Protein AF-A0A537H5Y2-F1 (afdb_monomer_lite)

Secondary structure (DSSP, 8-state):
----HHHHHHHHHHHHHHHHHHHHHHHHHH-HHHHHHHHHHHHHHHHHHHHHHHHHHHHHHHHHHHHHHHHHHHHHS--SS-----S---TT-B-TTT-PBEEEEETTEEEETTT--EEE--------

pLDDT: mean 73.98, std 17.7, range [34.94, 97.0]

Structure (mmCIF, N/CA/C/O backbone):
data_AF-A0A537H5Y2-F1
#
_entry.id   AF-A0A537H5Y2-F1
#
loop_
_atom_site.group_PDB
_atom_site.id
_atom_site.type_symbol
_atom_site.label_atom_id
_atom_site.label_alt_id
_atom_site.label_comp_id
_atom_site.label_asym_id
_atom_site.label_entity_id
_atom_site.label_seq_id
_atom_site.pdbx_PDB_ins_code
_atom_site.Cartn_x
_atom_site.Cartn_y
_atom_site.Cartn_z
_atom_site.occupancy
_atom_site.B_iso_or_equiv
_atom_site.auth_seq_id
_atom_site.auth_comp_id
_atom_site.auth_asym_id
_atom_site.auth_atom_id
_atom_site.pdbx_PDB_model_num
ATOM 1 N N . MET A 1 1 ? 25.937 -10.493 23.978 1.00 50.34 1 MET A N 1
ATOM 2 C CA . MET A 1 1 ? 24.689 -10.649 23.197 1.00 50.34 1 MET A CA 1
ATOM 3 C C . MET A 1 1 ? 24.976 -11.581 22.030 1.00 50.34 1 MET A C 1
ATOM 5 O O . MET A 1 1 ? 25.644 -11.167 21.094 1.00 50.34 1 MET A O 1
ATOM 9 N N . SER A 1 2 ? 24.573 -12.850 22.110 1.00 69.88 2 SER A N 1
ATOM 10 C CA . SER A 1 2 ? 24.673 -13.773 20.975 1.00 69.88 2 SER A CA 1
ATOM 11 C C . SER A 1 2 ? 23.541 -13.462 19.998 1.00 69.88 2 SER A C 1
ATOM 13 O O . SER A 1 2 ? 22.363 -13.576 20.331 1.00 69.88 2 SER A O 1
ATOM 15 N N . ILE A 1 3 ? 23.891 -13.009 18.797 1.00 72.88 3 ILE A N 1
ATOM 16 C CA . ILE A 1 3 ? 22.919 -12.827 17.720 1.00 72.88 3 ILE A CA 1
ATOM 17 C C . ILE A 1 3 ? 22.401 -14.214 17.326 1.00 72.88 3 ILE A C 1
ATOM 19 O O . ILE A 1 3 ? 23.182 -15.122 17.034 1.00 72.88 3 ILE A O 1
ATOM 23 N N . SER A 1 4 ? 21.079 -14.389 17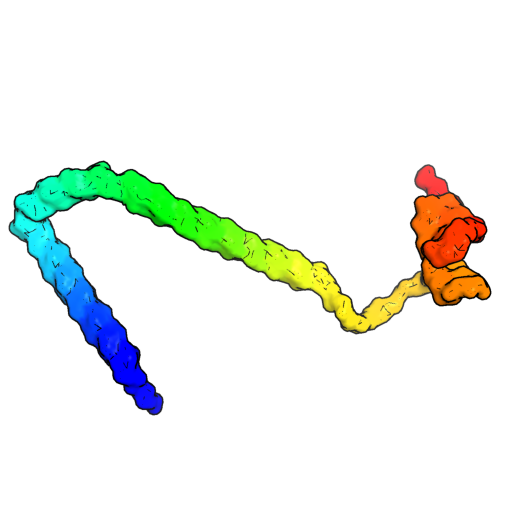.345 1.00 86.94 4 SER A N 1
ATOM 24 C CA . SER A 1 4 ? 20.451 -15.642 16.932 1.00 86.94 4 SER A CA 1
ATOM 25 C C . SER A 1 4 ? 20.734 -15.902 15.453 1.00 86.94 4 SER A C 1
ATOM 27 O O . SER A 1 4 ? 20.619 -14.999 14.622 1.00 86.94 4 SER A O 1
ATOM 29 N N . ARG A 1 5 ? 21.051 -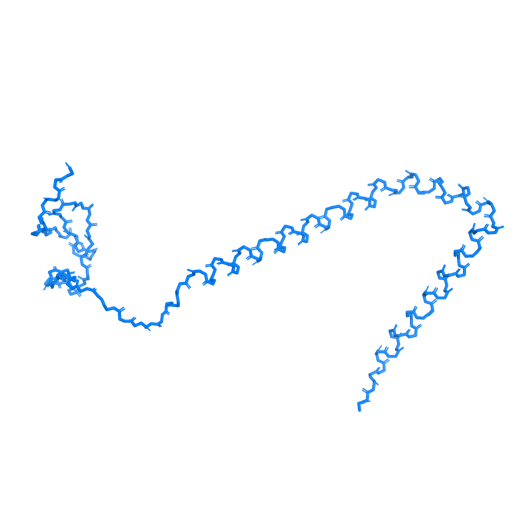17.155 15.104 1.00 85.38 5 ARG A N 1
ATOM 30 C CA . ARG A 1 5 ? 21.220 -17.588 13.704 1.00 85.38 5 ARG A CA 1
ATOM 31 C C . ARG A 1 5 ? 20.003 -17.216 12.853 1.00 85.38 5 ARG A C 1
ATOM 33 O O . ARG A 1 5 ? 20.160 -16.832 11.702 1.00 85.38 5 ARG A O 1
ATOM 40 N N . TYR A 1 6 ? 18.809 -17.247 13.445 1.00 88.38 6 TYR A N 1
ATOM 41 C CA . TYR A 1 6 ? 17.575 -16.811 12.795 1.00 88.38 6 TYR A CA 1
ATOM 42 C C . TYR A 1 6 ? 17.601 -15.323 12.420 1.00 88.38 6 TYR A C 1
ATOM 44 O O . TYR A 1 6 ? 17.256 -14.963 11.302 1.00 88.38 6 TYR A O 1
ATOM 52 N N . THR A 1 7 ? 18.076 -14.455 13.315 1.00 88.06 7 THR A N 1
ATOM 53 C CA . THR A 1 7 ? 18.200 -13.014 13.052 1.00 88.06 7 THR A CA 1
ATOM 54 C C . THR A 1 7 ? 19.189 -12.729 11.921 1.00 88.06 7 THR A C 1
ATOM 56 O O . THR A 1 7 ? 18.934 -11.847 11.106 1.00 88.06 7 THR A O 1
ATOM 59 N N . LEU A 1 8 ? 20.278 -13.501 11.819 1.00 88.62 8 LEU A N 1
ATOM 60 C CA . LEU A 1 8 ? 21.213 -13.398 10.692 1.00 88.62 8 LEU A CA 1
ATOM 61 C C . LEU A 1 8 ? 20.589 -13.860 9.377 1.00 88.62 8 LEU A C 1
ATOM 63 O O . LEU A 1 8 ? 20.768 -13.187 8.370 1.00 88.62 8 LEU A O 1
ATOM 67 N N . LEU A 1 9 ? 19.841 -14.966 9.381 1.00 92.19 9 LEU A N 1
ATOM 68 C CA . LEU A 1 9 ? 19.156 -15.460 8.182 1.00 92.19 9 LEU A CA 1
ATOM 69 C C . LEU A 1 9 ? 18.097 -14.470 7.691 1.00 92.19 9 LEU A C 1
ATOM 71 O O . LEU A 1 9 ? 18.042 -14.173 6.502 1.00 92.19 9 LEU A O 1
ATOM 75 N N . VAL A 1 10 ? 17.307 -13.901 8.604 1.00 93.38 10 VAL A N 1
ATOM 76 C CA . VAL A 1 10 ? 16.326 -12.857 8.277 1.00 93.38 10 VAL A CA 1
ATOM 77 C C . VAL A 1 10 ? 17.022 -11.599 7.758 1.00 93.38 10 VAL A C 1
ATOM 79 O O . VAL A 1 10 ? 16.588 -11.033 6.758 1.00 93.38 10 VAL A O 1
ATOM 82 N N . GLY A 1 11 ? 18.123 -11.181 8.390 1.00 93.81 11 GLY A N 1
ATOM 83 C CA . GLY A 1 11 ? 18.918 -10.041 7.935 1.00 93.81 11 GLY A CA 1
ATOM 84 C C . GLY A 1 11 ? 19.501 -10.258 6.538 1.00 93.81 11 GLY A C 1
ATOM 85 O O . GLY A 1 11 ? 19.364 -9.396 5.676 1.00 93.81 11 GLY A O 1
ATOM 86 N N . ALA A 1 12 ? 20.086 -11.429 6.284 1.00 93.94 12 ALA A N 1
ATOM 87 C CA . ALA A 1 12 ? 20.626 -11.791 4.978 1.00 93.94 12 ALA A CA 1
ATOM 88 C C . ALA A 1 12 ? 19.530 -11.838 3.904 1.00 93.94 12 ALA A C 1
ATOM 90 O O . ALA A 1 12 ? 19.702 -11.256 2.836 1.00 93.94 12 ALA A O 1
ATOM 91 N N . GLN A 1 13 ? 18.380 -12.453 4.199 1.00 95.25 13 GLN A N 1
ATOM 92 C CA . GLN A 1 13 ? 17.245 -12.491 3.277 1.00 95.25 13 GLN A CA 1
ATOM 93 C C . GLN A 1 13 ? 16.733 -11.083 2.954 1.00 95.25 13 GLN A C 1
ATOM 95 O O . GLN A 1 13 ? 16.421 -10.791 1.802 1.00 95.25 13 GLN A O 1
ATOM 100 N N . LEU A 1 14 ? 16.666 -10.199 3.953 1.00 95.81 14 LEU A N 1
ATOM 101 C CA . LEU A 1 14 ? 16.272 -8.808 3.755 1.00 95.81 14 LEU A CA 1
ATOM 102 C C . LEU A 1 14 ? 17.257 -8.081 2.833 1.00 95.81 14 LEU A C 1
ATOM 104 O O . LEU A 1 14 ? 16.821 -7.435 1.885 1.00 95.81 14 LEU A O 1
ATOM 108 N N . VAL A 1 15 ? 18.565 -8.217 3.076 1.00 96.50 15 VAL A N 1
ATOM 109 C CA . VAL A 1 15 ? 19.603 -7.612 2.226 1.00 96.50 15 VAL A CA 1
ATOM 110 C C . VAL A 1 15 ? 19.463 -8.100 0.788 1.00 96.50 15 VAL A C 1
ATOM 112 O O . VAL A 1 15 ? 19.383 -7.276 -0.116 1.00 96.50 15 VAL A O 1
ATOM 115 N N . VAL A 1 16 ? 19.338 -9.414 0.580 1.00 96.94 16 VAL A N 1
ATOM 116 C CA . VAL A 1 16 ? 19.140 -9.997 -0.756 1.00 96.94 16 VAL A CA 1
ATOM 117 C C . VAL A 1 16 ? 17.891 -9.425 -1.423 1.00 96.94 16 VAL A C 1
ATOM 119 O O . VAL A 1 16 ? 17.971 -8.962 -2.557 1.00 96.94 16 VAL A O 1
ATOM 122 N N . ASN A 1 17 ? 16.756 -9.386 -0.721 1.00 97.00 17 ASN A N 1
ATOM 123 C CA . ASN A 1 17 ? 15.506 -8.856 -1.265 1.00 97.00 17 ASN A CA 1
ATOM 124 C C . ASN A 1 17 ? 15.625 -7.374 -1.654 1.00 97.00 17 ASN A C 1
ATOM 126 O O . ASN A 1 17 ? 15.150 -6.981 -2.717 1.00 97.00 17 ASN A O 1
ATOM 130 N N . VAL A 1 18 ? 16.269 -6.553 -0.820 1.00 96.81 18 VAL A N 1
ATOM 131 C CA . VAL A 1 18 ? 16.458 -5.119 -1.088 1.00 96.81 18 VAL A CA 1
ATOM 132 C C . VAL A 1 18 ? 17.399 -4.904 -2.269 1.00 96.81 18 VAL A C 1
ATOM 134 O O . VAL A 1 18 ? 17.089 -4.108 -3.153 1.00 96.81 18 VAL A O 1
ATOM 137 N N . THR A 1 19 ? 18.519 -5.628 -2.329 1.00 97.00 19 THR A N 1
ATOM 138 C CA . THR A 1 19 ? 19.451 -5.555 -3.461 1.00 97.00 19 THR A CA 1
ATOM 139 C C . THR A 1 19 ? 18.771 -5.970 -4.763 1.00 97.00 19 THR A C 1
ATOM 141 O O . THR A 1 19 ? 18.926 -5.294 -5.778 1.00 97.00 19 THR A O 1
ATOM 144 N N . LEU A 1 20 ? 17.971 -7.037 -4.733 1.00 96.88 20 LEU A N 1
ATOM 145 C CA . LEU A 1 20 ? 17.252 -7.535 -5.903 1.00 96.88 20 LEU A CA 1
ATOM 146 C C . LEU A 1 20 ? 16.159 -6.551 -6.352 1.00 96.88 20 LEU A C 1
ATOM 148 O O . LEU A 1 20 ? 16.013 -6.301 -7.546 1.00 96.88 20 LEU A O 1
ATOM 152 N N . ALA A 1 21 ? 15.457 -5.916 -5.409 1.00 95.12 21 ALA A N 1
ATOM 153 C CA . ALA A 1 21 ? 14.488 -4.862 -5.703 1.00 95.12 21 ALA A CA 1
ATOM 154 C C . ALA A 1 21 ? 15.143 -3.616 -6.323 1.00 95.12 21 ALA A C 1
ATOM 156 O O . ALA A 1 21 ? 14.630 -3.082 -7.304 1.00 95.12 21 ALA A O 1
ATOM 157 N N . LEU A 1 22 ? 16.288 -3.173 -5.793 1.00 96.12 22 LEU A N 1
ATOM 158 C CA . LEU A 1 22 ? 17.058 -2.057 -6.355 1.00 96.12 22 LEU A CA 1
ATOM 159 C C . LEU A 1 22 ? 17.540 -2.362 -7.772 1.00 96.12 22 LEU A C 1
ATOM 161 O O . LEU A 1 22 ? 17.448 -1.508 -8.652 1.00 96.12 22 LEU A O 1
ATOM 165 N N . TRP A 1 23 ? 18.024 -3.582 -7.997 1.00 95.69 23 TRP A N 1
ATOM 166 C CA . TRP A 1 23 ? 18.454 -4.020 -9.316 1.00 95.69 23 TRP A CA 1
ATOM 167 C C . TRP A 1 23 ? 17.289 -4.036 -10.315 1.00 95.69 23 TRP A C 1
ATOM 169 O O . TRP A 1 23 ? 17.402 -3.436 -11.381 1.00 95.69 23 TRP A O 1
ATOM 179 N N . LEU A 1 24 ? 16.142 -4.616 -9.941 1.00 93.75 24 LEU A N 1
ATOM 180 C CA . LEU A 1 24 ? 14.924 -4.606 -10.762 1.00 93.75 24 LEU A CA 1
ATOM 181 C C . LEU A 1 24 ? 14.434 -3.186 -11.062 1.00 93.75 24 LEU A C 1
ATOM 183 O O . LEU A 1 24 ? 14.000 -2.907 -12.175 1.00 93.75 24 LEU A O 1
ATOM 187 N N . TYR A 1 25 ? 14.503 -2.285 -10.083 1.00 92.88 25 TYR A N 1
ATOM 188 C CA . TYR A 1 25 ? 14.127 -0.889 -10.276 1.00 92.88 25 TYR A CA 1
ATOM 189 C C . TYR A 1 25 ? 15.064 -0.181 -11.260 1.00 92.88 25 TYR A C 1
ATOM 191 O O . TYR A 1 25 ? 14.613 0.561 -12.132 1.00 92.88 25 TYR A O 1
ATOM 199 N N . ASN A 1 26 ? 16.368 -0.439 -11.158 1.00 94.69 26 ASN A N 1
ATOM 200 C CA . ASN A 1 26 ? 17.334 0.105 -12.099 1.00 94.69 26 ASN A CA 1
ATOM 201 C C . ASN A 1 26 ? 17.105 -0.432 -13.520 1.00 94.69 26 ASN A C 1
ATOM 203 O O . ASN A 1 26 ? 17.128 0.348 -14.470 1.00 94.69 26 ASN A O 1
ATOM 207 N N . GLU A 1 27 ? 16.830 -1.730 -13.663 1.00 93.88 27 GLU A N 1
ATOM 208 C CA . GLU A 1 27 ? 16.480 -2.351 -14.946 1.00 93.88 27 GLU A CA 1
ATOM 209 C C . GLU A 1 27 ? 15.205 -1.728 -15.533 1.00 93.88 27 GLU A C 1
ATOM 211 O O . GLU A 1 27 ? 15.178 -1.334 -16.697 1.00 93.88 27 GLU A O 1
ATOM 216 N N . TYR A 1 28 ? 14.176 -1.527 -14.707 1.00 91.75 28 TYR A N 1
ATOM 217 C CA . TYR A 1 28 ? 12.934 -0.869 -15.107 1.00 91.75 28 TYR A CA 1
ATOM 218 C C . TYR A 1 28 ? 13.156 0.548 -15.662 1.00 91.75 28 TYR A C 1
ATOM 220 O O . TYR A 1 28 ? 12.495 0.944 -16.621 1.00 91.75 28 TYR A O 1
ATOM 228 N N . LEU A 1 29 ? 14.079 1.331 -15.093 1.00 93.25 29 LEU A N 1
ATOM 229 C CA . LEU A 1 29 ? 14.364 2.687 -15.578 1.00 93.25 29 LEU A CA 1
ATOM 230 C C . LEU A 1 29 ? 15.076 2.707 -16.935 1.00 93.25 29 LEU A C 1
ATOM 232 O O . LEU A 1 29 ? 14.859 3.633 -17.714 1.00 93.25 29 LEU A O 1
ATOM 236 N N . HIS A 1 30 ? 15.899 1.699 -17.222 1.00 94.00 30 HIS A N 1
ATOM 237 C CA . HIS A 1 30 ? 16.720 1.653 -18.434 1.00 94.00 30 HIS A CA 1
ATOM 238 C C . HIS A 1 30 ? 16.108 0.797 -19.553 1.00 94.00 30 HIS A C 1
ATOM 240 O O . HIS A 1 30 ? 16.581 0.854 -20.687 1.00 94.00 30 HIS A O 1
ATOM 246 N N . ASN A 1 31 ? 15.046 0.037 -19.267 1.00 92.00 31 ASN A N 1
ATOM 247 C CA . ASN A 1 31 ? 14.413 -0.868 -20.218 1.00 92.00 31 ASN A CA 1
ATOM 248 C C . ASN A 1 31 ? 12.957 -0.453 -20.536 1.00 92.00 31 ASN A C 1
ATOM 250 O O . ASN A 1 31 ? 12.041 -0.744 -19.757 1.00 92.00 31 ASN A O 1
ATOM 254 N N . PRO A 1 32 ? 12.694 0.179 -21.699 1.00 90.62 32 PRO A N 1
ATOM 255 C CA . PRO A 1 32 ? 11.365 0.696 -22.038 1.00 90.62 32 PRO A CA 1
ATOM 256 C C . PRO A 1 32 ? 10.309 -0.406 -22.228 1.00 90.62 32 PRO A C 1
ATOM 258 O O . PRO A 1 32 ? 9.124 -0.174 -21.988 1.00 90.62 32 PRO A O 1
ATOM 261 N N . PHE A 1 33 ? 10.711 -1.625 -22.601 1.00 90.56 33 PHE A N 1
ATOM 262 C CA . PHE A 1 33 ? 9.783 -2.755 -22.730 1.00 90.56 33 PHE A CA 1
ATOM 263 C C . PHE A 1 33 ? 9.207 -3.168 -21.376 1.00 90.56 33 PHE A C 1
ATOM 265 O O . PHE A 1 33 ? 8.014 -3.454 -21.258 1.00 90.56 33 PHE A O 1
ATOM 272 N N . MET A 1 34 ? 10.042 -3.147 -20.336 1.00 87.06 34 MET A N 1
ATOM 273 C CA . MET A 1 34 ? 9.626 -3.482 -18.978 1.00 87.06 34 MET A CA 1
ATOM 274 C C . MET A 1 34 ? 8.646 -2.438 -18.423 1.00 87.06 34 MET A C 1
ATOM 276 O O . MET A 1 34 ? 7.695 -2.797 -17.730 1.00 87.06 34 MET A O 1
ATOM 280 N N . GLN A 1 35 ? 8.822 -1.165 -18.796 1.00 88.56 35 GLN A N 1
ATOM 281 C CA . GLN A 1 35 ? 7.901 -0.078 -18.447 1.00 88.56 35 GLN A CA 1
ATOM 282 C C . GLN A 1 35 ? 6.524 -0.246 -19.087 1.00 88.56 35 GLN A C 1
ATOM 284 O O . GLN A 1 35 ? 5.510 -0.147 -18.396 1.00 88.56 35 GLN A O 1
ATOM 289 N N . ALA A 1 36 ? 6.479 -0.543 -20.389 1.00 89.81 36 ALA A N 1
ATOM 290 C CA . ALA A 1 36 ? 5.224 -0.770 -21.104 1.00 89.81 36 ALA A CA 1
ATOM 291 C C . ALA A 1 36 ? 4.464 -1.997 -20.569 1.00 89.81 36 ALA A C 1
ATOM 293 O O . ALA A 1 36 ? 3.245 -1.968 -20.412 1.00 89.81 36 ALA A O 1
ATOM 294 N N . TYR A 1 37 ? 5.187 -3.066 -20.233 1.00 87.38 37 TYR A N 1
ATOM 295 C CA . TYR A 1 37 ? 4.599 -4.262 -19.636 1.00 87.38 37 TYR A CA 1
ATOM 296 C C . TYR A 1 37 ? 4.046 -3.997 -18.226 1.00 87.38 37 TYR A C 1
ATOM 298 O O . TYR A 1 37 ? 2.905 -4.349 -17.924 1.00 87.38 37 TYR A O 1
ATOM 306 N N . MET A 1 38 ? 4.818 -3.325 -17.364 1.00 86.62 38 MET A N 1
ATOM 307 C CA . MET A 1 38 ? 4.379 -3.006 -16.003 1.00 86.62 38 MET A CA 1
ATOM 308 C C . MET A 1 38 ? 3.224 -2.015 -15.962 1.00 86.62 38 MET A C 1
ATOM 310 O O . MET A 1 38 ? 2.372 -2.159 -15.096 1.00 86.62 38 MET A O 1
ATOM 314 N N . SER A 1 39 ? 3.155 -1.030 -16.859 1.00 84.94 39 SER A N 1
ATOM 315 C CA . SER A 1 39 ? 2.028 -0.088 -16.881 1.00 84.94 39 SER A CA 1
ATOM 316 C C . SER A 1 39 ? 0.712 -0.784 -17.242 1.00 84.94 39 SER A C 1
ATOM 318 O O . SER A 1 39 ? -0.316 -0.510 -16.622 1.00 84.94 39 SER A O 1
ATOM 320 N N . SER A 1 40 ? 0.757 -1.749 -18.167 1.00 85.38 40 SER A N 1
ATOM 321 C CA . SER A 1 40 ? -0.391 -2.591 -18.507 1.00 85.38 40 SER A CA 1
ATOM 322 C C . SER A 1 40 ? -0.786 -3.546 -17.381 1.00 85.38 40 SER A C 1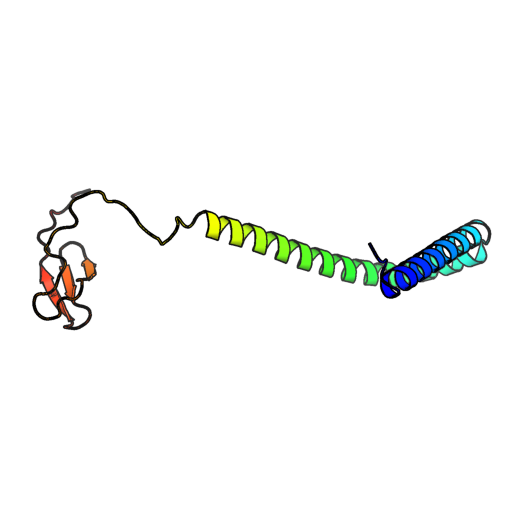
ATOM 324 O O . SER A 1 40 ? -1.965 -3.838 -17.221 1.00 85.38 40 SER A O 1
ATOM 326 N N . LEU A 1 41 ? 0.169 -4.069 -16.615 1.00 85.19 41 LEU A N 1
ATOM 327 C CA . LEU A 1 41 ? -0.146 -4.921 -15.468 1.00 85.19 41 LEU A CA 1
ATOM 328 C C . LEU A 1 41 ? -0.672 -4.110 -14.288 1.00 85.19 41 LEU A C 1
ATOM 330 O O . LEU A 1 41 ? -1.644 -4.503 -13.645 1.00 85.19 41 LEU A O 1
ATOM 334 N N . TRP A 1 42 ? -0.062 -2.956 -14.020 1.00 81.50 42 TRP A N 1
ATOM 335 C CA . TRP A 1 42 ? -0.485 -2.072 -12.947 1.00 81.50 42 TRP A CA 1
ATOM 336 C C . TRP A 1 42 ? -1.891 -1.544 -13.168 1.00 81.50 42 TRP A C 1
ATOM 338 O O . TRP A 1 42 ? -2.620 -1.453 -12.191 1.00 81.50 42 TRP A O 1
ATOM 348 N N . SER A 1 43 ? -2.308 -1.251 -14.401 1.00 77.81 43 SER A N 1
ATOM 349 C CA . SER A 1 43 ? -3.683 -0.809 -14.671 1.00 77.81 43 SER A CA 1
ATOM 350 C C . SER A 1 43 ? -4.733 -1.870 -14.320 1.00 77.81 43 SER A C 1
ATOM 352 O O . SER A 1 43 ? -5.827 -1.519 -13.882 1.00 77.81 43 SER A O 1
ATOM 354 N N . VAL A 1 44 ? -4.389 -3.154 -14.450 1.00 85.38 44 VAL A N 1
ATOM 355 C CA . VAL A 1 44 ? -5.267 -4.283 -14.110 1.00 85.38 44 VAL A CA 1
ATOM 356 C C . VAL A 1 44 ? -5.252 -4.573 -12.608 1.00 85.38 44 VAL A C 1
ATOM 358 O O . VAL A 1 44 ? -6.290 -4.863 -12.024 1.00 85.38 44 VAL A O 1
ATOM 361 N N . ILE A 1 45 ? -4.086 -4.466 -11.968 1.00 84.06 45 ILE A N 1
ATOM 362 C CA . ILE A 1 45 ? -3.874 -4.911 -10.583 1.00 84.06 45 ILE A CA 1
ATOM 363 C C . ILE A 1 45 ? -4.138 -3.793 -9.549 1.00 84.06 45 ILE A C 1
ATOM 365 O O . ILE A 1 45 ? -4.536 -4.088 -8.419 1.00 84.06 45 ILE A O 1
ATOM 369 N N . TRP A 1 46 ? -3.969 -2.506 -9.900 1.00 80.81 46 TRP A N 1
ATOM 370 C CA . TRP A 1 46 ? -4.176 -1.367 -8.979 1.00 80.81 46 TRP A CA 1
ATOM 371 C C . TRP A 1 46 ? -5.527 -1.383 -8.246 1.00 80.81 46 TRP A C 1
ATOM 373 O O . TRP A 1 46 ? -5.544 -1.140 -7.034 1.00 80.81 46 TRP A O 1
ATOM 383 N N . PRO A 1 47 ? -6.659 -1.661 -8.925 1.00 79.50 47 PRO A N 1
ATOM 384 C CA . PRO A 1 47 ? -7.968 -1.695 -8.279 1.00 79.50 47 PRO A CA 1
ATOM 385 C C . PRO A 1 47 ? -8.069 -2.767 -7.188 1.00 79.50 47 PRO A C 1
ATOM 387 O O . PRO A 1 47 ? -8.612 -2.514 -6.117 1.00 79.50 47 PRO A O 1
ATOM 390 N N . GLU A 1 48 ? -7.502 -3.952 -7.410 1.00 78.88 48 GLU A N 1
ATOM 391 C CA . GLU A 1 48 ? -7.567 -5.036 -6.425 1.00 78.88 48 GLU A CA 1
ATOM 392 C C . GLU A 1 48 ? -6.660 -4.759 -5.224 1.00 78.88 48 GLU A C 1
ATOM 394 O O . GLU A 1 48 ? -7.080 -4.888 -4.071 1.00 78.88 48 GLU A O 1
ATOM 399 N N . VAL A 1 49 ? -5.430 -4.303 -5.484 1.00 84.12 49 VAL A N 1
ATOM 400 C CA . VAL A 1 49 ? -4.457 -3.979 -4.432 1.00 84.12 49 VAL A CA 1
ATOM 401 C C . VAL A 1 49 ? -4.955 -2.834 -3.554 1.00 84.12 49 VAL A C 1
ATOM 403 O O . VAL A 1 49 ? -4.811 -2.892 -2.332 1.00 84.12 49 VAL A O 1
ATOM 406 N N . THR A 1 50 ? -5.582 -1.811 -4.138 1.00 83.88 50 THR A N 1
ATOM 407 C CA . THR A 1 50 ? -6.146 -0.698 -3.360 1.00 83.88 50 THR A CA 1
ATOM 408 C C . THR A 1 50 ? -7.306 -1.098 -2.490 1.00 83.88 50 THR A C 1
ATOM 410 O O . THR A 1 50 ? -7.358 -0.676 -1.337 1.00 83.88 50 THR A O 1
ATOM 413 N N . VAL A 1 51 ? -8.233 -1.896 -3.016 1.00 86.31 51 VAL A N 1
ATOM 414 C CA . VAL A 1 51 ? -9.375 -2.374 -2.239 1.00 86.31 51 VAL A CA 1
ATOM 415 C C . VAL A 1 51 ? -8.880 -3.239 -1.084 1.00 86.31 51 VAL A C 1
ATOM 417 O O . VAL A 1 51 ? -9.260 -2.998 0.061 1.00 86.31 51 VAL A O 1
ATOM 420 N N . ALA A 1 52 ? -7.966 -4.176 -1.344 1.00 84.75 52 ALA A N 1
ATOM 421 C CA . ALA A 1 52 ? -7.395 -5.029 -0.307 1.00 84.75 52 ALA A CA 1
ATOM 422 C C . ALA A 1 52 ? -6.650 -4.217 0.769 1.00 84.75 52 ALA A C 1
ATOM 424 O O . ALA A 1 52 ? -6.900 -4.390 1.964 1.00 84.75 52 ALA A O 1
ATOM 425 N N . ALA A 1 53 ? -5.782 -3.285 0.365 1.00 86.81 53 ALA A N 1
ATOM 426 C CA . ALA A 1 53 ? -5.054 -2.424 1.294 1.00 86.81 53 ALA A CA 1
ATOM 427 C C . ALA A 1 53 ? -5.996 -1.494 2.073 1.00 86.81 53 ALA A C 1
ATOM 429 O O . ALA A 1 53 ? -5.839 -1.333 3.282 1.00 86.81 53 ALA A O 1
ATOM 430 N N . GLY A 1 54 ? -7.008 -0.929 1.412 1.00 87.50 54 GLY A N 1
ATOM 431 C CA . GLY A 1 54 ? -8.019 -0.073 2.027 1.00 87.50 54 GLY A CA 1
ATOM 432 C C . GLY A 1 54 ? -8.841 -0.807 3.083 1.00 87.50 54 GLY A C 1
ATOM 433 O O . GLY A 1 54 ? -9.042 -0.277 4.175 1.00 87.50 54 GLY A O 1
ATOM 434 N N . ILE A 1 55 ? -9.248 -2.051 2.810 1.00 90.12 55 ILE A N 1
ATOM 435 C CA . ILE A 1 55 ? -9.940 -2.906 3.784 1.00 90.12 55 ILE A CA 1
ATOM 436 C C . ILE A 1 55 ? -9.022 -3.204 4.969 1.00 90.12 55 ILE A C 1
ATOM 438 O O . ILE A 1 55 ? -9.429 -3.014 6.113 1.00 90.12 55 ILE A O 1
ATOM 442 N N . LEU A 1 56 ? -7.776 -3.617 4.724 1.00 91.19 56 LEU A N 1
ATOM 443 C CA . LEU A 1 56 ? -6.827 -3.928 5.796 1.00 91.19 56 LEU A CA 1
ATOM 444 C C . LEU A 1 56 ? -6.549 -2.714 6.688 1.00 91.19 56 LEU A C 1
ATOM 446 O O . LEU A 1 56 ? -6.601 -2.826 7.913 1.00 91.19 56 LEU A O 1
ATOM 450 N N . VAL A 1 57 ? -6.316 -1.543 6.092 1.00 91.50 57 VAL A N 1
ATOM 451 C CA . VAL A 1 57 ? -6.104 -0.288 6.825 1.00 91.50 57 VAL A CA 1
ATOM 452 C C . VAL A 1 57 ? -7.374 0.135 7.563 1.00 91.50 57 VAL A C 1
ATOM 454 O O . VAL A 1 57 ? -7.291 0.552 8.717 1.00 91.50 57 VAL A O 1
ATOM 457 N N . GLY A 1 58 ? -8.551 -0.014 6.954 1.00 90.31 58 GLY A N 1
ATOM 458 C CA . GLY A 1 58 ? -9.837 0.285 7.586 1.00 90.31 58 GLY A CA 1
ATOM 459 C C . GLY A 1 58 ? -10.128 -0.614 8.790 1.00 90.31 58 GLY A C 1
ATOM 460 O O . GLY A 1 58 ? -10.520 -0.125 9.852 1.00 90.31 58 GLY A O 1
ATOM 461 N N . VAL A 1 59 ? -9.875 -1.918 8.672 1.00 91.94 59 VAL A N 1
ATOM 462 C CA . VAL A 1 59 ? -10.029 -2.896 9.761 1.00 91.94 59 VAL A CA 1
ATOM 463 C C . VAL A 1 59 ? -9.014 -2.630 10.873 1.00 9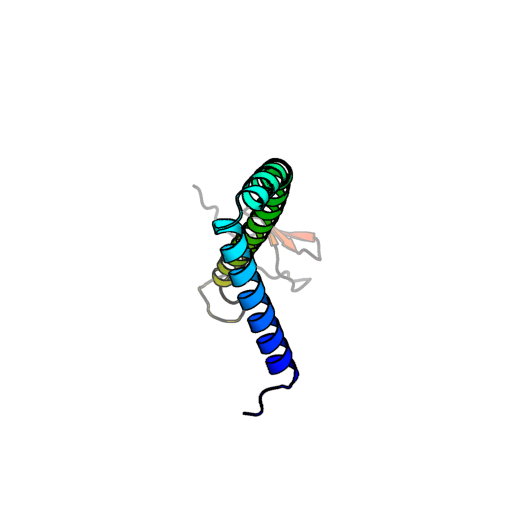1.94 59 VAL A C 1
ATOM 465 O O . VAL A 1 59 ? -9.388 -2.547 12.041 1.00 91.94 59 VAL A O 1
ATOM 468 N N . ALA A 1 60 ? -7.742 -2.416 10.535 1.00 90.56 60 ALA A N 1
ATOM 469 C CA . ALA A 1 60 ? -6.715 -2.096 11.523 1.00 90.56 60 ALA A CA 1
ATOM 470 C C . ALA A 1 60 ? -7.003 -0.763 12.235 1.00 90.56 60 ALA A C 1
ATOM 472 O O . ALA A 1 60 ? -6.881 -0.666 13.457 1.00 90.56 60 ALA A O 1
ATOM 473 N N . GLY A 1 61 ? -7.433 0.256 11.488 1.00 88.75 61 GLY A N 1
ATOM 474 C CA . GLY A 1 61 ? -7.771 1.577 12.008 1.00 88.75 61 GLY A CA 1
ATOM 475 C C . GLY A 1 61 ? -8.995 1.554 12.921 1.00 88.75 61 GLY A C 1
ATOM 476 O O . GLY A 1 61 ? -8.954 2.117 14.016 1.00 88.75 61 GLY A O 1
ATOM 477 N N . SER A 1 62 ? -10.060 0.859 12.518 1.00 85.44 62 SER A N 1
ATOM 478 C CA . SER A 1 62 ? -11.269 0.695 13.335 1.00 85.44 62 SER A CA 1
ATOM 479 C C . SER A 1 62 ? -10.997 -0.109 14.607 1.00 85.44 62 SER A C 1
ATOM 481 O O . SER A 1 62 ? -11.419 0.308 15.687 1.00 85.44 62 SER A O 1
ATOM 483 N N . LEU A 1 63 ? -10.208 -1.183 14.526 1.00 88.81 63 LEU A N 1
ATOM 484 C CA . LEU A 1 63 ? -9.783 -1.956 15.693 1.00 88.81 63 LEU A CA 1
ATOM 485 C C . LEU A 1 63 ? -8.904 -1.127 16.643 1.00 88.81 63 LEU A C 1
ATOM 487 O O . LEU A 1 63 ? -9.106 -1.141 17.858 1.00 88.81 63 LEU A O 1
ATOM 491 N N . ALA A 1 64 ? -7.960 -0.348 16.110 1.00 88.38 64 ALA A N 1
ATOM 492 C CA . ALA A 1 64 ? -7.119 0.540 16.909 1.00 88.38 64 ALA A CA 1
ATOM 493 C C . ALA A 1 64 ? -7.937 1.655 17.588 1.00 88.38 64 ALA A C 1
ATOM 495 O O . ALA A 1 64 ? -7.701 1.976 18.758 1.00 88.38 64 ALA A O 1
ATOM 496 N N . ALA A 1 65 ? -8.919 2.228 16.886 1.00 82.69 65 ALA A N 1
ATOM 497 C CA . ALA A 1 65 ? -9.835 3.223 17.436 1.00 82.69 65 ALA A CA 1
ATOM 498 C C . ALA A 1 65 ? -10.732 2.626 18.532 1.00 82.69 65 ALA A C 1
ATOM 500 O O . ALA A 1 65 ? -10.885 3.234 19.595 1.00 82.69 65 ALA A O 1
ATOM 501 N N . TYR A 1 66 ? -11.256 1.416 18.315 1.00 86.88 66 TYR A N 1
ATOM 502 C CA . TYR A 1 66 ? -12.029 0.674 19.306 1.00 86.88 66 TYR A CA 1
ATOM 503 C C . TYR A 1 66 ? -11.205 0.394 20.567 1.00 86.88 66 TYR A C 1
ATOM 505 O O . TYR A 1 66 ? -11.638 0.744 21.664 1.00 86.88 66 TYR A O 1
ATOM 513 N N . ASN A 1 67 ? -9.981 -0.123 20.426 1.00 83.19 67 ASN A N 1
ATOM 514 C CA . ASN A 1 67 ? -9.091 -0.400 21.556 1.00 83.19 67 ASN A CA 1
ATOM 515 C C . ASN A 1 67 ? -8.755 0.871 22.352 1.00 83.19 67 ASN A C 1
ATOM 517 O O . ASN A 1 67 ? -8.807 0.861 23.582 1.00 83.19 67 ASN A O 1
ATOM 521 N N . ARG A 1 68 ? -8.487 1.998 21.675 1.00 79.38 68 ARG A N 1
ATOM 522 C CA . ARG A 1 68 ? -8.273 3.298 22.339 1.00 79.38 68 ARG A CA 1
ATOM 523 C C . ARG A 1 68 ? -9.520 3.788 23.078 1.00 79.38 68 ARG A C 1
ATOM 525 O O . ARG A 1 68 ? -9.403 4.302 24.190 1.00 79.38 68 ARG A O 1
ATOM 532 N N . GLY A 1 69 ? -10.704 3.643 22.484 1.00 78.19 69 GLY A N 1
ATOM 533 C CA . GLY A 1 69 ? -11.978 4.022 23.100 1.00 78.19 69 GLY A CA 1
ATOM 534 C C . GLY A 1 69 ? -12.343 3.147 24.302 1.00 78.19 69 GLY A C 1
ATOM 535 O O . GLY A 1 69 ? -12.775 3.666 25.332 1.00 78.19 69 GLY A O 1
ATOM 536 N N . HIS A 1 70 ? -12.111 1.839 24.199 1.00 74.00 70 HIS A N 1
ATOM 537 C CA . HIS A 1 70 ? -12.324 0.868 25.269 1.00 74.00 70 HIS A CA 1
ATOM 538 C C . HIS A 1 70 ? -11.378 1.121 26.450 1.00 74.00 70 HIS A C 1
ATOM 540 O O . HIS A 1 70 ? -11.836 1.232 27.584 1.00 74.00 70 HIS A O 1
ATOM 546 N N . LEU A 1 71 ? -10.084 1.342 26.190 1.00 65.06 71 LEU A N 1
ATOM 547 C CA . LEU A 1 71 ? -9.112 1.732 27.218 1.00 65.06 71 LEU A CA 1
ATOM 548 C C . LEU A 1 71 ? -9.496 3.052 27.895 1.00 65.06 71 LEU A C 1
ATOM 550 O O . LEU A 1 71 ? -9.471 3.139 29.117 1.00 65.06 71 LEU A O 1
ATOM 554 N N . ARG A 1 72 ? -9.929 4.066 27.134 1.00 66.12 72 ARG A N 1
ATOM 555 C CA . ARG A 1 72 ? -10.415 5.329 27.718 1.00 66.12 72 ARG A CA 1
ATOM 556 C C . ARG A 1 72 ? -11.654 5.146 28.593 1.00 66.12 72 ARG A C 1
ATOM 558 O O . ARG A 1 72 ? -11.788 5.875 29.571 1.00 66.12 72 ARG A O 1
ATOM 565 N N . ARG A 1 73 ? -12.550 4.208 28.264 1.00 63.28 73 ARG A N 1
ATOM 566 C CA . ARG A 1 73 ? -13.698 3.872 29.121 1.00 63.28 73 ARG A CA 1
ATOM 567 C C . ARG A 1 73 ? -13.259 3.140 30.382 1.00 63.28 73 ARG A C 1
ATOM 569 O O . ARG A 1 73 ? -13.712 3.536 31.444 1.00 63.28 73 ARG A O 1
ATOM 576 N N . LEU A 1 74 ? -12.351 2.167 30.282 1.00 62.41 74 LEU A N 1
ATOM 577 C CA . LEU A 1 74 ? -11.795 1.452 31.437 1.00 62.41 74 LEU A CA 1
ATOM 578 C C . LEU A 1 74 ? -11.041 2.385 32.397 1.00 62.41 74 LEU A C 1
ATOM 580 O O . LEU A 1 74 ? -11.230 2.285 33.599 1.00 62.41 74 LEU A O 1
ATOM 584 N N . ILE A 1 75 ? -10.256 3.335 31.880 1.00 62.12 75 ILE A N 1
ATOM 585 C CA . ILE A 1 75 ? -9.519 4.319 32.695 1.00 62.12 75 ILE A CA 1
ATOM 586 C C . ILE A 1 75 ? -10.468 5.331 33.368 1.00 62.12 75 ILE A C 1
ATOM 588 O O . ILE A 1 75 ? -10.158 5.852 34.434 1.00 62.12 75 ILE A O 1
ATOM 592 N N . LYS A 1 76 ? -11.633 5.614 32.765 1.00 60.75 76 LYS A N 1
ATOM 593 C CA . LYS A 1 76 ? -12.679 6.459 33.371 1.00 60.75 76 LYS A CA 1
ATOM 594 C C . LYS A 1 76 ? -13.588 5.714 34.349 1.00 60.75 76 LYS A C 1
ATOM 596 O O . LYS A 1 76 ? -14.380 6.375 35.018 1.00 60.75 76 LYS A O 1
ATOM 601 N N . VAL A 1 77 ? -13.499 4.386 34.445 1.00 52.91 77 VAL A N 1
ATOM 602 C CA . VAL A 1 77 ? -14.113 3.661 35.559 1.00 52.91 77 VAL A CA 1
ATOM 603 C C . VAL A 1 77 ? -13.192 3.867 36.766 1.00 52.91 77 VAL A C 1
ATOM 605 O O . VAL A 1 77 ? -12.046 3.421 36.718 1.00 52.91 77 VAL A O 1
ATOM 608 N N . PRO A 1 78 ? -13.625 4.568 37.831 1.00 48.72 78 PRO A N 1
ATOM 609 C CA . PRO A 1 78 ? -12.832 4.638 39.050 1.00 48.72 78 PRO A CA 1
ATOM 610 C C . PRO A 1 78 ? -12.604 3.209 39.565 1.00 48.72 78 PRO A C 1
ATOM 612 O O . PRO A 1 78 ? -13.484 2.359 39.390 1.00 48.72 78 PRO A O 1
ATOM 615 N N . PRO A 1 79 ? -11.440 2.916 40.166 1.00 44.72 79 PRO A N 1
ATOM 616 C CA . PRO A 1 79 ? -11.113 1.573 40.613 1.00 44.72 79 PRO A CA 1
ATOM 617 C C . PRO A 1 79 ? -12.224 1.071 41.537 1.00 44.72 79 PRO A C 1
ATOM 619 O O . PRO A 1 79 ? -12.498 1.654 42.586 1.00 44.72 79 PRO A O 1
ATOM 622 N N . GLN A 1 80 ? -12.887 -0.015 41.136 1.00 50.97 80 GLN A N 1
ATOM 623 C CA . GLN A 1 80 ? -13.705 -0.809 42.043 1.00 50.97 80 GLN A CA 1
ATOM 624 C C . GLN A 1 80 ? -12.752 -1.49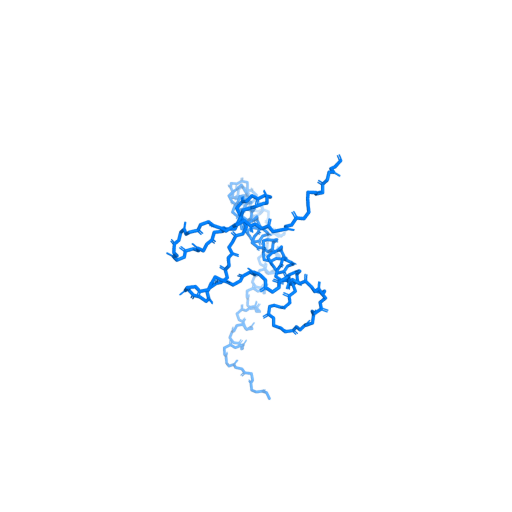0 43.027 1.00 50.97 80 GLN A C 1
ATOM 626 O O . GLN A 1 80 ? -12.303 -2.612 42.818 1.00 50.97 80 GLN A O 1
ATOM 631 N N . GLY A 1 81 ? -12.383 -0.750 44.066 1.00 46.47 81 GLY A N 1
ATOM 632 C CA . GLY A 1 81 ? -11.429 -1.180 45.073 1.00 46.47 81 GLY A CA 1
ATOM 633 C C . GLY A 1 81 ? -11.143 -0.055 46.056 1.00 46.47 81 GLY A C 1
ATOM 634 O O . GLY A 1 81 ? -10.150 0.638 45.908 1.00 46.47 81 GLY A O 1
ATOM 635 N N . MET A 1 82 ? -12.030 0.080 47.048 1.00 40.84 82 MET A N 1
ATOM 636 C CA . MET A 1 82 ? -11.828 0.764 48.336 1.00 40.84 82 MET A CA 1
ATOM 637 C C . MET A 1 82 ? -11.447 2.258 48.315 1.00 40.84 82 MET A C 1
ATOM 639 O O . MET A 1 82 ? -10.287 2.613 48.164 1.00 40.84 82 MET A O 1
ATOM 643 N N . ALA A 1 83 ? -12.398 3.133 48.663 1.00 36.78 83 ALA A N 1
ATOM 644 C CA . ALA A 1 83 ? -12.549 3.680 50.025 1.00 36.78 83 ALA A CA 1
ATOM 645 C C . ALA A 1 83 ? -13.335 5.009 50.034 1.00 36.78 83 ALA A C 1
ATOM 647 O O . ALA A 1 83 ? -13.183 5.834 49.143 1.00 36.78 83 ALA A O 1
ATOM 648 N N . GLN A 1 84 ? -14.097 5.195 51.123 1.00 35.22 84 GLN A N 1
ATOM 649 C CA . GLN A 1 84 ? -14.619 6.461 51.672 1.00 35.22 84 GLN A CA 1
ATOM 650 C C . GLN A 1 84 ? -15.723 7.145 50.838 1.00 35.22 84 GLN A C 1
ATOM 652 O O . GLN A 1 84 ? -15.504 7.662 49.757 1.00 35.22 84 GLN A O 1
ATOM 657 N N . GLY A 1 85 ? -16.985 7.155 51.262 1.00 41.41 85 GLY A N 1
ATOM 658 C CA . GLY A 1 85 ? -17.435 7.546 52.595 1.00 41.41 85 GLY A CA 1
ATOM 659 C C . GLY A 1 85 ? -17.930 8.990 52.534 1.00 41.41 85 GLY A C 1
ATOM 660 O O . GLY A 1 85 ? -17.158 9.911 52.762 1.00 41.41 85 GLY A O 1
ATOM 661 N N . ALA A 1 86 ? -19.210 9.174 52.213 1.00 34.94 86 ALA A N 1
ATOM 662 C CA . ALA A 1 86 ? -19.973 10.402 52.434 1.00 34.94 86 ALA A CA 1
ATOM 663 C C . ALA A 1 86 ? -21.468 10.013 52.495 1.00 34.94 86 ALA A C 1
ATOM 665 O O . ALA A 1 86 ? -21.857 8.992 51.927 1.00 34.94 86 ALA A O 1
ATOM 666 N N . PRO A 1 87 ? -22.292 10.729 53.264 1.00 45.69 87 PRO A N 1
ATOM 667 C CA . PRO A 1 87 ? -22.771 10.268 54.560 1.00 45.69 87 PRO A CA 1
ATOM 668 C C . PRO A 1 87 ? -24.275 9.952 54.514 1.00 45.69 87 PRO A C 1
ATOM 670 O O . PRO A 1 87 ? -24.995 10.442 53.654 1.00 45.69 87 PRO A O 1
ATOM 673 N N . ASN A 1 88 ? -24.769 9.172 55.477 1.00 42.25 88 ASN A N 1
ATOM 674 C CA . ASN A 1 88 ? -26.205 8.946 55.706 1.00 42.25 88 ASN A CA 1
ATOM 675 C C . ASN A 1 88 ? -26.978 8.225 54.579 1.00 42.25 88 ASN A C 1
ATOM 677 O O . ASN A 1 88 ? -28.030 8.697 54.152 1.00 42.25 88 ASN A O 1
ATOM 681 N N . LEU A 1 89 ? -26.543 7.030 54.158 1.00 41.00 89 LEU A N 1
ATOM 682 C CA . LEU A 1 89 ? -27.512 6.062 53.625 1.00 41.00 89 LEU A CA 1
ATOM 683 C C . LEU A 1 89 ? -28.215 5.411 54.816 1.00 41.00 89 LEU A C 1
ATOM 685 O O . LEU A 1 89 ? -27.597 4.718 55.623 1.00 41.00 89 LEU A O 1
ATOM 689 N N . ALA A 1 90 ? -29.490 5.757 54.965 1.00 43.50 90 ALA A N 1
ATOM 690 C CA . ALA A 1 90 ? -30.338 5.427 56.093 1.00 43.50 90 ALA A CA 1
ATOM 691 C C . ALA A 1 90 ? -30.249 3.942 56.474 1.00 43.50 90 ALA A C 1
ATOM 693 O O . ALA A 1 90 ? -30.394 3.053 55.639 1.00 43.50 90 ALA A O 1
ATOM 694 N N . ALA A 1 91 ? -30.117 3.682 57.774 1.00 45.16 91 ALA A N 1
ATOM 695 C CA . ALA A 1 91 ? -30.118 2.363 58.410 1.00 45.16 91 ALA A CA 1
ATOM 696 C C . ALA A 1 91 ? -31.407 1.522 58.193 1.00 45.16 91 ALA A C 1
ATOM 698 O O . ALA A 1 91 ? -31.635 0.546 58.901 1.00 45.16 91 ALA A O 1
ATOM 699 N N . ILE A 1 92 ? -32.271 1.892 57.241 1.00 53.38 92 ILE A N 1
ATOM 700 C CA . ILE A 1 92 ? -33.586 1.288 56.977 1.00 53.38 92 ILE A CA 1
ATOM 701 C C . ILE A 1 92 ? -33.548 0.373 55.732 1.00 53.38 92 ILE A C 1
ATOM 703 O O . ILE A 1 92 ? -34.512 -0.333 55.446 1.00 53.38 92 ILE A O 1
ATOM 707 N N . ASP A 1 93 ? -32.420 0.300 55.020 1.00 56.19 93 ASP A N 1
ATOM 708 C CA . ASP A 1 93 ? -32.309 -0.453 53.762 1.00 56.19 93 ASP A CA 1
ATOM 709 C C . ASP A 1 93 ? -32.075 -1.967 53.931 1.00 56.19 93 ASP A C 1
ATOM 711 O O . ASP A 1 93 ? -31.843 -2.663 52.942 1.00 56.19 93 ASP A O 1
ATOM 715 N N . VAL A 1 94 ? -32.197 -2.528 55.142 1.00 66.06 94 VAL A N 1
ATOM 716 C CA . VAL A 1 94 ? -32.054 -3.976 55.391 1.00 66.06 94 VAL A CA 1
ATOM 717 C C . VAL A 1 94 ? -33.384 -4.593 55.819 1.00 66.06 94 VAL A C 1
ATOM 719 O O . VAL A 1 94 ? -34.031 -4.149 56.764 1.00 66.06 94 VAL A O 1
ATOM 722 N N . CYS A 1 95 ? -33.819 -5.643 55.121 1.00 63.22 95 CYS A N 1
ATOM 723 C CA . CYS A 1 95 ? -35.071 -6.319 55.452 1.00 63.22 95 CYS A CA 1
ATOM 724 C C . CYS A 1 95 ? -34.905 -7.214 56.698 1.00 63.22 95 CYS A C 1
ATOM 726 O O . CYS A 1 95 ? -34.052 -8.103 56.675 1.00 63.22 95 CYS A O 1
ATOM 728 N N . PRO A 1 96 ? -35.773 -7.096 57.721 1.00 67.88 96 PRO A N 1
ATOM 729 C CA . PRO A 1 96 ? -35.631 -7.793 59.008 1.00 67.88 96 PRO A CA 1
ATOM 730 C C . PRO A 1 96 ? -35.832 -9.316 58.943 1.00 67.88 96 PRO A C 1
ATOM 732 O O . PRO A 1 96 ? -35.632 -10.008 59.933 1.00 67.88 96 PRO A O 1
ATOM 735 N N . PHE A 1 97 ? -36.245 -9.849 57.790 1.00 67.06 97 PHE A N 1
ATOM 736 C CA . PHE A 1 97 ? -36.458 -11.286 57.587 1.00 67.06 97 PHE A CA 1
ATOM 737 C C . PHE A 1 97 ? -35.358 -11.940 56.752 1.00 67.06 97 PHE A C 1
ATOM 739 O O . PHE A 1 97 ? -35.011 -13.091 56.984 1.00 67.06 97 PHE A O 1
ATOM 746 N N . CYS A 1 98 ? -34.858 -11.226 55.736 1.00 68.19 98 CYS A N 1
ATOM 747 C CA . CYS A 1 98 ? -33.881 -11.755 54.786 1.00 68.19 98 CYS A CA 1
ATOM 748 C C . CYS A 1 98 ? -32.458 -11.238 55.079 1.00 68.19 98 CYS A C 1
ATOM 750 O O . CYS A 1 98 ? -31.522 -11.797 54.530 1.00 68.19 98 CYS A O 1
ATOM 752 N N . ASN A 1 99 ? -32.276 -10.190 55.901 1.00 66.75 99 ASN A N 1
ATOM 753 C CA . ASN A 1 99 ? -31.014 -9.446 56.078 1.00 66.75 99 ASN A CA 1
ATOM 754 C C . ASN A 1 99 ? -30.342 -9.036 54.752 1.00 66.75 99 ASN A C 1
ATOM 756 O O . ASN A 1 99 ? -29.147 -8.759 54.696 1.00 66.75 99 ASN A O 1
ATOM 760 N N . LEU A 1 100 ? -31.123 -8.987 53.670 1.00 68.00 100 LEU A N 1
ATOM 761 C CA . LEU A 1 100 ? -30.683 -8.553 52.354 1.00 68.00 100 LEU A CA 1
ATOM 762 C C . LEU A 1 100 ? -31.062 -7.083 52.130 1.00 68.00 100 LEU A C 1
ATOM 764 O O . LEU A 1 100 ? -32.093 -6.634 52.653 1.00 68.00 100 LEU A O 1
ATOM 768 N N . PRO A 1 101 ? -30.277 -6.361 51.307 1.00 65.75 101 PRO A N 1
ATOM 769 C CA . PRO A 1 101 ? -30.555 -4.976 50.971 1.00 65.75 101 PRO A CA 1
ATOM 770 C C . PRO A 1 101 ? -31.855 -4.856 50.167 1.00 65.75 101 PRO A C 1
ATOM 772 O O . PRO A 1 101 ? -32.112 -5.608 49.217 1.00 65.75 101 PRO A O 1
ATOM 775 N N . LEU A 1 102 ? -32.694 -3.910 50.572 1.00 66.56 102 LEU A N 1
ATOM 776 C CA . LEU A 1 102 ? -33.938 -3.546 49.910 1.00 66.56 102 LEU A CA 1
ATOM 777 C C . LEU A 1 102 ? -33.638 -2.729 48.646 1.00 66.56 102 LEU A C 1
ATOM 779 O O . LEU A 1 102 ? -32.767 -1.865 48.639 1.00 66.56 102 LEU A O 1
ATOM 783 N N . LYS A 1 103 ? -34.376 -2.993 47.562 1.00 65.94 103 LYS A N 1
ATOM 784 C CA . LYS A 1 103 ? -34.299 -2.192 46.332 1.00 65.94 103 LYS A CA 1
ATOM 785 C C . LYS A 1 103 ? -35.424 -1.157 46.331 1.00 65.94 103 LYS A C 1
ATOM 787 O O . LYS A 1 103 ? -36.580 -1.505 46.585 1.00 65.94 103 LYS A O 1
ATOM 792 N N . THR A 1 104 ? -35.098 0.093 46.017 1.00 64.94 104 THR A N 1
ATOM 793 C CA . THR A 1 104 ? -36.074 1.154 45.738 1.00 64.94 104 THR A CA 1
ATOM 794 C C . THR A 1 104 ? -36.762 0.867 44.401 1.00 64.94 104 THR A C 1
ATOM 796 O O . THR A 1 104 ? -36.102 0.677 43.380 1.00 64.94 104 THR A O 1
ATOM 799 N N . ILE A 1 105 ? -38.095 0.759 44.405 1.00 63.31 105 ILE A N 1
ATOM 800 C CA . ILE A 1 105 ? -38.889 0.541 43.177 1.00 63.31 105 ILE A CA 1
ATOM 801 C C . ILE A 1 105 ? -39.536 1.841 42.710 1.00 63.31 105 ILE A C 1
ATOM 803 O O . ILE A 1 105 ? -39.613 2.094 41.513 1.00 63.31 105 ILE A O 1
ATOM 807 N N . SER A 1 106 ? -39.982 2.671 43.648 1.00 62.72 106 SER A N 1
ATOM 808 C CA . SER A 1 106 ? -40.572 3.980 43.384 1.00 62.72 106 SER A CA 1
ATOM 809 C C . SER A 1 106 ? -40.379 4.874 44.606 1.00 62.72 106 SER A C 1
ATOM 811 O O . SER A 1 106 ? -40.188 4.366 45.715 1.00 62.72 106 SER A O 1
ATOM 813 N N . GLU A 1 107 ? -40.475 6.191 44.429 1.00 58.97 107 GLU A N 1
ATOM 814 C CA . GLU A 1 107 ? -40.531 7.150 45.538 1.00 58.97 107 GLU A CA 1
ATOM 815 C C . GLU A 1 107 ? -41.574 6.676 46.569 1.00 58.97 107 GLU A C 1
ATOM 817 O O . GLU A 1 107 ? -42.755 6.514 46.254 1.00 58.97 107 GLU A O 1
ATOM 822 N N . GLY A 1 108 ? -41.139 6.332 47.786 1.00 60.78 108 GLY A N 1
ATOM 823 C CA . GLY A 1 108 ? -42.034 5.845 48.842 1.00 60.78 108 GLY A CA 1
ATOM 824 C C . GLY A 1 108 ? -42.118 4.320 49.051 1.00 60.78 108 GLY A C 1
ATOM 825 O O . GLY A 1 108 ? -42.734 3.906 50.040 1.00 60.78 108 GLY A O 1
ATOM 826 N N . ARG A 1 109 ? -41.550 3.462 48.181 1.00 61.78 109 ARG A N 1
ATOM 827 C CA . ARG A 1 109 ? -41.689 1.987 48.287 1.00 61.78 109 ARG A CA 1
ATOM 828 C C . ARG A 1 109 ? -40.383 1.216 48.053 1.00 61.78 109 ARG A C 1
ATOM 830 O O . ARG A 1 109 ? -39.757 1.299 46.994 1.00 61.78 109 ARG A O 1
ATOM 837 N N . LEU A 1 110 ? -40.042 0.381 49.034 1.00 68.62 110 LEU A N 1
ATOM 838 C CA . LEU A 1 110 ? -38.915 -0.554 49.038 1.00 6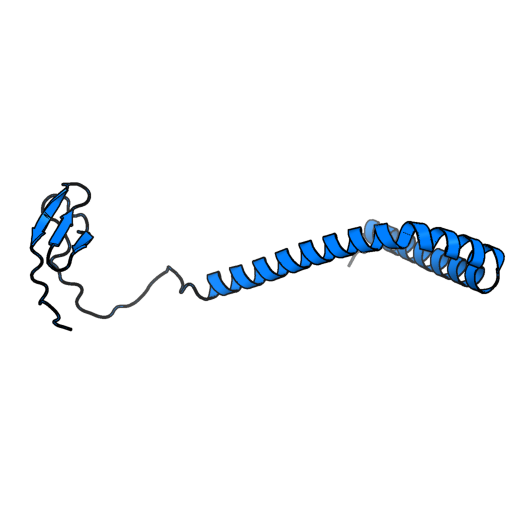8.62 110 LEU A CA 1
ATOM 839 C C . LEU A 1 110 ? -39.422 -1.999 48.885 1.00 68.62 110 LEU A C 1
ATOM 841 O O . LEU A 1 110 ? -40.474 -2.338 49.428 1.00 68.62 110 LEU A O 1
ATOM 845 N N . GLN A 1 111 ? -38.682 -2.874 48.196 1.00 68.75 111 GLN A N 1
ATOM 846 C CA . GLN A 1 111 ? -39.001 -4.312 48.094 1.00 68.75 111 GLN A CA 1
ATOM 847 C C . GLN A 1 111 ? -37.774 -5.191 48.410 1.00 68.75 111 GLN A C 1
ATOM 849 O O . GLN A 1 111 ? -36.697 -4.958 47.857 1.00 68.75 111 GLN A O 1
ATOM 854 N N . CYS A 1 112 ? -37.913 -6.224 49.270 1.00 68.50 112 CYS A N 1
ATOM 855 C CA . CYS A 1 112 ? -36.858 -7.258 49.420 1.00 68.50 112 CYS A CA 1
ATOM 856 C C . CYS A 1 112 ? -36.927 -8.172 48.194 1.00 68.50 112 CYS A C 1
ATOM 858 O O . CYS A 1 112 ? -37.972 -8.756 47.905 1.00 68.50 112 CYS A O 1
ATOM 860 N N . ARG A 1 113 ? -35.800 -8.344 47.497 1.00 66.19 113 ARG A N 1
ATOM 861 C CA . ARG A 1 113 ? -35.701 -9.201 46.304 1.00 66.19 113 ARG A CA 1
ATOM 862 C C . ARG A 1 113 ? -36.009 -10.673 46.599 1.00 66.19 113 ARG A C 1
ATOM 864 O O . ARG A 1 113 ? -36.538 -11.361 45.735 1.00 66.19 113 ARG A O 1
ATOM 871 N N . ASN A 1 114 ? -35.701 -11.126 47.816 1.00 65.88 114 ASN A N 1
ATOM 872 C CA . ASN A 1 114 ? -35.905 -12.510 48.237 1.00 65.88 114 ASN A CA 1
ATOM 873 C C . ASN A 1 114 ? -37.348 -12.756 48.714 1.00 65.88 114 ASN A C 1
ATOM 875 O O . ASN A 1 114 ? -38.047 -13.619 48.200 1.00 65.88 114 ASN A O 1
ATOM 879 N N . CYS A 1 115 ? -37.848 -11.932 49.640 1.00 69.06 115 CYS A N 1
ATOM 880 C CA . CYS A 1 115 ? -39.182 -12.123 50.219 1.00 69.06 115 CYS A CA 1
ATOM 881 C C . CYS A 1 115 ? -40.322 -11.522 49.380 1.00 69.06 115 CYS A C 1
ATOM 883 O O . CYS A 1 115 ? -41.484 -11.720 49.724 1.00 69.06 115 CYS A O 1
ATOM 885 N N . ARG A 1 116 ? -40.009 -10.713 48.355 1.00 67.62 116 ARG A N 1
ATOM 886 C CA . ARG A 1 116 ? -40.946 -9.909 47.537 1.00 67.62 116 ARG A CA 1
ATOM 887 C C . ARG A 1 116 ? -41.914 -9.010 48.324 1.00 67.62 116 ARG A C 1
ATOM 889 O O . ARG A 1 116 ? -42.822 -8.428 47.734 1.00 67.62 116 ARG A O 1
ATOM 896 N N . ARG A 1 117 ? -41.706 -8.854 49.635 1.00 67.81 117 ARG A N 1
ATOM 897 C CA . ARG A 1 117 ? -42.508 -8.009 50.528 1.00 67.81 117 ARG A CA 1
ATOM 898 C C . ARG A 1 117 ? -42.175 -6.536 50.325 1.00 67.81 117 ARG A C 1
ATOM 900 O O . ARG A 1 117 ? -41.013 -6.190 50.099 1.00 67.81 117 ARG A O 1
ATOM 907 N N . TYR A 1 118 ? -43.204 -5.703 50.435 1.00 68.38 118 TYR A N 1
ATOM 908 C CA . TYR A 1 118 ? -43.123 -4.257 50.266 1.00 68.38 118 TYR A CA 1
ATOM 909 C C . TYR A 1 118 ? -43.012 -3.562 51.621 1.00 68.38 118 TYR A C 1
ATOM 911 O O . TYR A 1 118 ? -43.760 -3.879 52.545 1.00 68.38 118 TYR A O 1
ATOM 919 N N . PHE A 1 119 ? -42.112 -2.590 51.712 1.00 68.44 119 PHE A N 1
ATOM 920 C CA . PHE A 1 119 ? -41.924 -1.732 52.875 1.00 68.44 119 PHE A CA 1
ATOM 921 C C . PHE A 1 119 ? -42.114 -0.272 52.463 1.00 68.44 119 PHE A C 1
ATOM 923 O O . PHE A 1 119 ? -41.729 0.142 51.366 1.00 68.44 119 PHE A O 1
ATOM 930 N N . LYS A 1 120 ? -42.745 0.512 53.337 1.00 61.94 120 LYS A N 1
ATOM 931 C CA . LYS A 1 120 ? -42.977 1.941 53.118 1.00 61.94 120 LYS A CA 1
ATOM 932 C C . LYS A 1 120 ? -41.698 2.693 53.489 1.00 61.94 120 LYS A C 1
ATOM 934 O O . LYS A 1 120 ? -41.255 2.589 54.629 1.00 61.94 120 LYS A O 1
ATOM 939 N N . SER A 1 121 ? -41.090 3.415 52.549 1.00 62.06 121 SER A N 1
ATOM 940 C CA . SER A 1 121 ? -39.939 4.266 52.877 1.00 62.06 121 SER A CA 1
ATOM 941 C C . SER A 1 121 ? -40.426 5.577 53.489 1.00 62.06 121 SER A C 1
ATOM 943 O O . SER A 1 121 ? -41.314 6.213 52.923 1.00 62.06 121 SER A O 1
ATOM 945 N N . ASN A 1 122 ? -39.799 6.026 54.575 1.00 55.44 122 ASN A N 1
ATOM 946 C CA . ASN A 1 122 ? -40.044 7.343 55.180 1.00 55.44 122 ASN A CA 1
ATOM 947 C C . ASN A 1 122 ? -39.304 8.488 54.453 1.00 55.44 122 ASN A C 1
ATOM 949 O O . ASN A 1 122 ? -39.038 9.525 55.053 1.00 55.44 122 ASN A O 1
ATOM 953 N N . LEU A 1 123 ? -38.932 8.306 53.181 1.00 55.16 123 LEU A N 1
ATOM 954 C CA . LEU A 1 123 ? -38.241 9.339 52.409 1.00 55.16 123 LEU A CA 1
ATOM 955 C C . LEU A 1 123 ? -39.189 10.533 52.180 1.00 55.16 123 LEU A C 1
ATOM 957 O O . LEU A 1 123 ? -40.314 10.320 51.713 1.00 55.16 123 LEU A O 1
ATOM 961 N N . PRO A 1 124 ? -38.776 11.771 52.511 1.00 48.62 124 PRO A N 1
ATOM 962 C CA . PRO A 1 124 ? -39.585 12.955 52.255 1.00 48.62 124 PRO A CA 1
ATOM 963 C C . PRO A 1 124 ? -39.783 13.136 50.747 1.00 48.62 124 PRO A C 1
ATOM 965 O O . PRO A 1 124 ? -38.850 12.966 49.962 1.00 48.62 124 PRO A O 1
ATOM 968 N N . LYS A 1 125 ? -41.013 13.476 50.342 1.00 48.19 125 LYS A N 1
ATOM 969 C CA . LYS A 1 125 ? -41.326 13.879 48.966 1.00 48.19 125 LYS A CA 1
ATOM 970 C C . LYS A 1 125 ? -40.509 15.130 48.645 1.00 48.19 125 LYS A C 1
ATOM 972 O O . LYS A 1 125 ? -40.771 16.179 49.226 1.00 48.19 125 LYS A O 1
ATOM 977 N N . VAL A 1 126 ? -39.544 15.029 47.738 1.00 48.34 126 VAL A N 1
ATOM 978 C CA . VAL A 1 126 ? -38.923 16.214 47.144 1.00 48.34 126 VAL A CA 1
ATOM 979 C C . VAL A 1 126 ? -39.897 16.708 46.080 1.00 48.34 126 VAL A C 1
ATOM 981 O O . VAL A 1 126 ? -40.003 16.121 45.009 1.00 48.34 126 VAL A O 1
ATOM 984 N N . SER A 1 127 ? -40.694 17.720 46.417 1.00 43.31 127 SER A N 1
ATOM 985 C CA . SER A 1 127 ? -41.468 18.470 45.427 1.00 43.31 127 SER A CA 1
ATOM 986 C C . SER A 1 127 ? -40.488 19.223 44.528 1.00 43.31 127 SER A C 1
ATOM 988 O O . SER A 1 127 ? -39.707 20.024 45.044 1.00 43.31 127 SER A O 1
ATOM 990 N N . VAL A 1 128 ? -40.513 18.927 43.226 1.00 41.97 128 VAL A N 1
ATOM 991 C CA . VAL A 1 128 ? -39.868 19.738 42.178 1.00 41.97 128 VAL A CA 1
ATOM 992 C C . VAL A 1 128 ? -40.632 21.043 42.008 1.00 41.97 128 VAL A C 1
ATOM 994 O O . VAL A 1 128 ? -41.883 20.975 42.016 1.00 41.97 128 VAL A O 1
#

Radius of gyration: 34.83 Å; chains: 1; bounding box: 68×37×82 Å

Foldseek 3Di:
DDDDPVNVVVVVVVVVVVVVVVVVVVCCVVPVVNVVVVVVVCVVCVVVVCVVVVVVCVVVVVVVVVVVVVVVVVVPPDDPDDDDDDDDPDPPQADPPPRDGWDDPDVQWTADPVVRDIDGDPDDDPDD

Sequence (128 aa):
MSISRYTLLVGAQLVVNVTLALWLYNEYLHNPFMQAYMSSLWSVIWPEVTVAAGILVGVAGSLAAYNRGHLRRLIKVPPQGMAQGAPNLAAIDVCPFCNLPLKTISEGRLQCRNCRRYFKSNLPKVSV